Protein AF-A0A803JBM7-F1 (afdb_monomer_lite)

InterPro domains:
  IPR019171 Intermembrane space protein MIX23 [PF09774] (10-130)
  IPR019171 Intermembrane space protein MIX23 [PTHR31905] (1-130)

Foldseek 3Di:
DDQPQLPFDLPDPVRNVVNVVSLCVLLVCLVVCLDVLPDDPPVVPPHLSLVSLVVSVVSLVVSLVSNLVSLVVSLVVLVVVLVVLVVVCVVPVPPPVSVVVNVVSVVSNVVSVVVNVVSVVSSVSSVVVSCPRVSRVPDPVNVVCVVPVPPPPPDPDDDDPDPDDPDDDDDDDDDDD

Organism: Xenopus tropicalis (NCBI:txid8364)

Secondary structure (DSSP, 8-state):
-PPPPS---SS-HHHHHHHHHHHTHHHHHHHHHHHHHS--GGGTTS--HHHHHHHHHHHHHHHHHHHHHHHHHHHHHHHHHHHHHHHHHHH-SS-HHHHHHHHHHHHHHHHHHHHHHHHHHHHHHHHHHHHHSTTTTT-TTHHHHTTTTT--PPPTT-------PPPPP-PPP----

Structure (mmCIF, N/CA/C/O backbone):
data_AF-A0A803JBM7-F1
#
_entry.id   AF-A0A803JBM7-F1
#
loop_
_atom_site.group_PDB
_atom_site.id
_atom_site.type_symbol
_atom_site.label_atom_id
_atom_site.label_alt_id
_atom_site.label_comp_id
_atom_site.label_asym_id
_atom_site.label_entity_id
_atom_site.label_seq_id
_atom_site.pdbx_PDB_ins_code
_atom_site.Cartn_x
_atom_site.Cartn_y
_atom_site.Cartn_z
_atom_site.occupancy
_atom_site.B_iso_or_equiv
_atom_site.auth_seq_id
_atom_site.auth_comp_id
_atom_site.auth_asym_id
_atom_site.auth_atom_id
_atom_site.pdbx_PDB_model_num
ATOM 1 N N . MET A 1 1 ? -0.256 -15.382 17.214 1.00 35.31 1 MET A N 1
ATOM 2 C CA . MET A 1 1 ? -0.027 -15.254 15.760 1.00 35.31 1 MET A CA 1
ATOM 3 C C . MET A 1 1 ? 0.756 -13.972 15.543 1.00 35.31 1 MET A C 1
ATOM 5 O O . MET A 1 1 ? 0.265 -12.929 15.952 1.00 35.31 1 MET A O 1
ATOM 9 N N . ALA A 1 2 ? 1.992 -14.057 15.050 1.00 38.25 2 ALA A N 1
ATOM 10 C CA . ALA A 1 2 ? 2.836 -12.885 14.812 1.00 38.25 2 ALA A CA 1
ATOM 11 C C . ALA A 1 2 ? 2.337 -12.135 13.567 1.00 38.25 2 ALA A C 1
ATOM 13 O O . ALA A 1 2 ? 2.065 -12.765 12.546 1.00 38.25 2 ALA A O 1
ATOM 14 N N . ALA A 1 3 ? 2.179 -10.814 13.665 1.00 41.56 3 ALA A N 1
ATOM 15 C CA . ALA A 1 3 ? 1.864 -9.971 12.518 1.00 41.56 3 ALA A CA 1
ATOM 16 C C . ALA A 1 3 ? 3.031 -10.030 11.516 1.00 41.56 3 ALA A C 1
ATOM 18 O O . ALA A 1 3 ? 4.182 -9.926 11.949 1.00 41.56 3 ALA A O 1
ATOM 19 N N . 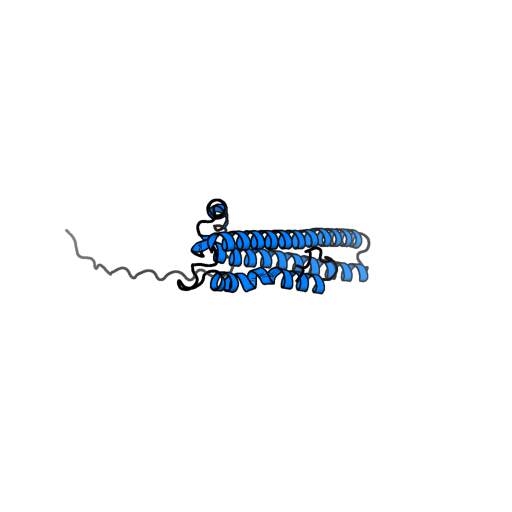PRO A 1 4 ? 2.779 -10.199 10.206 1.00 49.00 4 PRO A N 1
ATOM 20 C CA . PRO A 1 4 ? 3.846 -10.115 9.224 1.00 49.00 4 PRO A CA 1
ATOM 21 C C . PRO A 1 4 ? 4.416 -8.696 9.259 1.00 49.00 4 PRO A C 1
ATOM 23 O O . PRO A 1 4 ? 3.712 -7.711 9.032 1.00 49.00 4 PRO A O 1
ATOM 26 N N . SER A 1 5 ? 5.695 -8.590 9.606 1.00 47.31 5 SER A N 1
ATOM 27 C CA . SER A 1 5 ? 6.471 -7.360 9.500 1.00 47.31 5 SER A CA 1
ATOM 28 C C . SER A 1 5 ? 6.430 -6.878 8.048 1.00 47.31 5 SER A C 1
ATOM 30 O O . SER A 1 5 ? 6.794 -7.625 7.146 1.00 47.31 5 SER A O 1
ATOM 32 N N . GLY A 1 6 ? 5.958 -5.644 7.831 1.00 50.19 6 GLY A N 1
ATOM 33 C CA . GLY A 1 6 ? 5.705 -5.017 6.521 1.00 5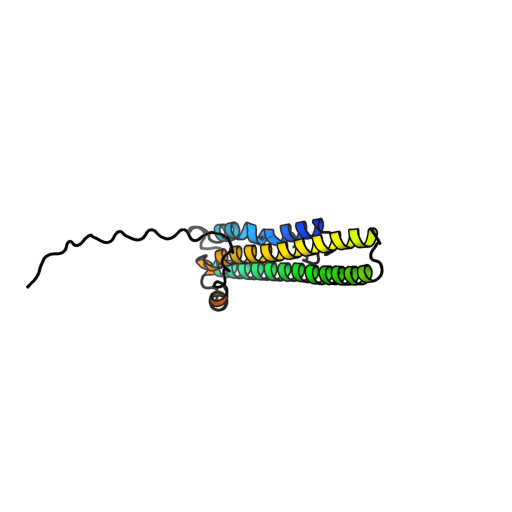0.19 6 GLY A CA 1
ATOM 34 C C . GLY A 1 6 ? 6.957 -4.663 5.708 1.00 50.19 6 GLY A C 1
ATOM 35 O O . GLY A 1 6 ? 7.020 -3.592 5.100 1.00 50.19 6 GLY A O 1
ATOM 36 N N . ASP A 1 7 ? 7.953 -5.542 5.726 1.00 50.00 7 ASP A N 1
ATOM 37 C CA . ASP A 1 7 ? 9.159 -5.490 4.904 1.00 50.00 7 ASP A CA 1
ATOM 38 C C . ASP A 1 7 ? 9.110 -6.636 3.885 1.00 50.00 7 ASP A C 1
ATOM 40 O O . ASP A 1 7 ? 9.922 -7.554 3.881 1.00 50.00 7 ASP A O 1
ATOM 44 N N . GLY A 1 8 ? 8.052 -6.636 3.072 1.00 58.41 8 GLY A N 1
ATOM 45 C CA . GLY A 1 8 ? 7.973 -7.506 1.906 1.00 58.41 8 GLY A CA 1
ATOM 46 C C . GLY A 1 8 ? 8.972 -7.051 0.856 1.00 58.41 8 GLY A C 1
ATOM 47 O O . GLY A 1 8 ? 9.099 -5.846 0.615 1.00 58.41 8 GLY A O 1
ATOM 48 N N . SER A 1 9 ? 9.659 -7.998 0.218 1.00 66.69 9 SER A N 1
ATOM 49 C CA . SER A 1 9 ? 10.525 -7.678 -0.909 1.00 66.69 9 SER A CA 1
ATOM 50 C C . SER A 1 9 ? 9.683 -6.985 -1.990 1.00 66.69 9 SER A C 1
ATOM 52 O O . SER A 1 9 ? 8.622 -7.459 -2.396 1.00 66.69 9 SER A O 1
ATOM 54 N N . CYS A 1 10 ? 10.118 -5.814 -2.457 1.00 79.69 10 CYS A N 1
ATOM 55 C CA . CYS A 1 10 ? 9.438 -5.140 -3.561 1.00 79.69 10 CYS A CA 1
ATOM 56 C C . CYS A 1 10 ? 9.704 -5.850 -4.895 1.00 79.69 10 CYS A C 1
ATOM 58 O O . CYS A 1 10 ? 9.230 -5.372 -5.920 1.00 79.69 10 CYS A O 1
ATOM 60 N N . GLU A 1 11 ? 10.507 -6.920 -4.922 1.00 74.88 11 GLU A N 1
ATOM 61 C CA . GLU A 1 11 ? 10.970 -7.619 -6.122 1.00 74.88 11 GLU A CA 1
ATOM 62 C C . GLU A 1 11 ? 9.872 -8.498 -6.720 1.00 74.88 11 GLU A C 1
ATOM 64 O O . GLU A 1 11 ? 9.565 -8.341 -7.911 1.00 74.88 11 GLU A O 1
ATOM 69 N N . ASP A 1 12 ? 9.215 -9.300 -5.878 1.00 81.62 12 ASP A N 1
ATOM 70 C CA . ASP A 1 12 ? 8.191 -10.254 -6.283 1.00 81.62 12 ASP A CA 1
ATOM 71 C C . ASP A 1 12 ? 6.770 -9.712 -6.105 1.00 81.62 12 ASP A C 1
ATOM 73 O O . ASP A 1 12 ? 6.225 -9.573 -5.011 1.00 81.62 12 ASP A O 1
ATOM 77 N N . PHE A 1 13 ? 6.127 -9.449 -7.246 1.00 79.94 13 PHE A N 1
ATOM 78 C CA . PHE A 1 13 ? 4.750 -8.955 -7.338 1.00 79.94 13 PHE A CA 1
ATOM 79 C C . PHE A 1 13 ? 3.751 -9.802 -6.533 1.00 79.94 13 PHE A C 1
ATOM 81 O O . PHE A 1 13 ? 2.926 -9.260 -5.798 1.00 79.94 13 PHE A O 1
ATOM 88 N N . THR A 1 14 ? 3.821 -11.127 -6.681 1.00 83.56 14 THR A N 1
ATOM 89 C CA . THR A 1 14 ? 2.865 -12.060 -6.071 1.00 83.56 14 THR A CA 1
ATOM 90 C C . THR A 1 14 ? 3.009 -12.087 -4.554 1.00 83.56 14 THR A C 1
ATOM 92 O O . THR A 1 14 ? 2.011 -12.103 -3.837 1.00 83.56 14 THR A O 1
ATOM 95 N N . GLU A 1 15 ? 4.250 -12.050 -4.069 1.00 85.75 15 GLU A N 1
ATOM 96 C CA . GLU A 1 15 ? 4.554 -12.009 -2.641 1.00 85.75 15 GLU A CA 1
ATOM 97 C C . GLU A 1 15 ? 4.047 -10.700 -2.026 1.00 85.75 15 GLU A C 1
ATOM 99 O O . GLU A 1 15 ? 3.325 -10.716 -1.028 1.00 85.75 15 GLU A O 1
ATOM 104 N N . PHE A 1 16 ? 4.329 -9.568 -2.675 1.00 86.44 16 PHE A N 1
ATOM 105 C CA . PHE A 1 16 ? 3.869 -8.262 -2.214 1.00 86.44 16 PHE A CA 1
ATOM 106 C C . PHE A 1 16 ? 2.335 -8.169 -2.140 1.00 86.44 16 PHE A C 1
ATOM 108 O O . PHE A 1 16 ? 1.789 -7.624 -1.178 1.00 86.44 16 PHE A O 1
ATOM 115 N N . GLN A 1 17 ? 1.622 -8.740 -3.117 1.00 86.50 17 GLN A N 1
ATOM 116 C CA . GLN A 1 17 ? 0.159 -8.781 -3.109 1.00 86.50 17 GLN A CA 1
ATOM 117 C C . GLN A 1 17 ? -0.389 -9.604 -1.933 1.00 86.50 17 GLN A C 1
ATOM 119 O O . GLN A 1 17 ? -1.359 -9.185 -1.295 1.00 86.50 17 GLN A O 1
ATOM 124 N N . GLU A 1 18 ? 0.221 -10.748 -1.622 1.00 88.75 18 GLU A N 1
ATOM 125 C CA . GLU A 1 18 ? -0.214 -11.582 -0.499 1.00 88.75 18 GLU A CA 1
ATOM 126 C C . GLU A 1 18 ? 0.072 -10.899 0.844 1.00 88.75 18 GLU A C 1
ATOM 128 O O . GLU A 1 18 ? -0.784 -10.895 1.729 1.00 88.75 18 GLU A O 1
ATOM 133 N N . ILE A 1 19 ? 1.210 -10.211 0.975 1.00 87.44 19 ILE A N 1
ATOM 134 C CA . ILE A 1 19 ? 1.518 -9.406 2.164 1.00 87.44 19 ILE A CA 1
ATOM 135 C C . ILE A 1 19 ? 0.465 -8.312 2.359 1.00 87.44 19 ILE A C 1
ATOM 137 O O . ILE A 1 19 ? -0.095 -8.192 3.450 1.00 87.44 19 ILE A O 1
ATOM 141 N N . LEU A 1 20 ? 0.127 -7.551 1.311 1.00 88.06 20 LEU A N 1
ATOM 142 C CA . LEU A 1 20 ? -0.920 -6.529 1.397 1.00 88.06 20 LEU A CA 1
ATOM 143 C C . LEU A 1 20 ? -2.282 -7.129 1.752 1.00 88.06 20 LEU A C 1
ATOM 145 O O . LEU A 1 20 ? -3.010 -6.556 2.564 1.00 88.06 20 LEU A O 1
ATOM 149 N N . ARG A 1 21 ? -2.622 -8.295 1.194 1.00 88.81 21 ARG A N 1
ATOM 150 C CA . ARG A 1 21 ? -3.853 -9.017 1.528 1.00 88.81 21 ARG A CA 1
ATOM 151 C C . ARG A 1 21 ? -3.903 -9.385 3.009 1.00 88.81 21 ARG A C 1
ATOM 153 O O . ARG A 1 21 ? -4.904 -9.107 3.665 1.00 88.81 21 ARG A O 1
ATOM 160 N N . VAL A 1 22 ? -2.833 -9.967 3.549 1.00 88.00 22 VAL A N 1
ATOM 161 C CA . VAL A 1 22 ? -2.761 -10.345 4.967 1.00 88.00 22 VAL A CA 1
ATOM 162 C C . VAL A 1 22 ? -2.812 -9.105 5.860 1.00 88.00 22 VAL A C 1
ATOM 164 O O . VAL A 1 22 ? -3.545 -9.094 6.849 1.00 88.00 22 VAL A O 1
ATOM 167 N N . MET A 1 23 ? -2.109 -8.030 5.501 1.00 84.25 23 MET A N 1
ATOM 168 C CA . MET A 1 23 ? -2.133 -6.783 6.268 1.00 84.25 23 MET A CA 1
ATOM 169 C C . MET A 1 23 ? -3.513 -6.102 6.276 1.00 84.25 23 MET A C 1
ATOM 171 O O . MET A 1 23 ? -3.818 -5.407 7.241 1.00 84.25 23 MET A O 1
ATOM 175 N N . ARG A 1 24 ? -4.352 -6.286 5.245 1.00 89.06 24 ARG A N 1
ATOM 176 C CA . ARG A 1 24 ? -5.726 -5.739 5.157 1.00 89.06 24 ARG A CA 1
ATOM 177 C C . ARG A 1 24 ? -6.773 -6.555 5.927 1.00 89.06 24 ARG A C 1
ATOM 179 O O . ARG A 1 24 ? -7.923 -6.142 6.023 1.00 89.06 24 ARG A O 1
ATOM 186 N N . THR A 1 25 ? -6.394 -7.677 6.542 1.00 86.75 25 THR A N 1
ATOM 187 C CA . THR A 1 25 ? -7.332 -8.485 7.348 1.00 86.75 25 THR A CA 1
ATOM 188 C C . THR A 1 25 ? -7.924 -7.726 8.540 1.00 86.75 25 THR A C 1
ATOM 190 O O . THR A 1 25 ? -9.042 -8.035 8.951 1.00 86.75 25 THR A O 1
ATOM 193 N N . ILE A 1 26 ? -7.211 -6.723 9.069 1.00 85.00 26 ILE A N 1
ATOM 194 C CA . ILE A 1 26 ? -7.715 -5.822 10.118 1.00 85.00 26 ILE A CA 1
ATOM 195 C C . ILE A 1 26 ? -8.889 -4.967 9.615 1.00 85.00 26 ILE A C 1
ATOM 197 O O . ILE A 1 26 ? -9.883 -4.797 10.315 1.00 85.00 26 ILE A O 1
ATOM 201 N N . ASP A 1 27 ? -8.823 -4.505 8.365 1.00 86.62 27 ASP A N 1
ATOM 202 C CA . ASP A 1 27 ? -9.863 -3.707 7.716 1.00 86.62 27 ASP A CA 1
ATOM 203 C C . ASP A 1 27 ? -11.115 -4.536 7.414 1.00 86.62 27 ASP A C 1
ATOM 205 O O . ASP A 1 27 ? -12.233 -4.094 7.665 1.00 86.62 27 ASP A O 1
ATOM 209 N N . ASP A 1 28 ? -10.948 -5.771 6.931 1.00 85.12 28 ASP A N 1
ATOM 210 C CA . ASP A 1 28 ? -12.075 -6.671 6.646 1.00 85.12 28 ASP A CA 1
ATOM 211 C C . ASP A 1 28 ? -12.845 -7.058 7.917 1.00 85.12 28 ASP A C 1
ATOM 213 O O . ASP A 1 28 ? -14.062 -7.270 7.891 1.00 85.12 28 ASP A O 1
ATOM 217 N N . ARG A 1 29 ? -12.135 -7.148 9.045 1.00 85.44 29 ARG A N 1
ATOM 218 C CA . ARG A 1 29 ? -12.703 -7.539 10.338 1.00 85.44 29 ARG A CA 1
ATOM 219 C C . ARG A 1 29 ? -13.228 -6.365 11.148 1.00 85.44 29 ARG A C 1
ATOM 221 O O . ARG A 1 29 ? -13.969 -6.619 12.092 1.00 85.44 29 ARG A O 1
ATOM 228 N N . ILE A 1 30 ? -12.961 -5.117 10.755 1.00 83.50 30 ILE A N 1
ATOM 229 C CA . ILE A 1 30 ? -13.298 -3.924 11.547 1.00 83.50 30 ILE A CA 1
ATOM 230 C C . ILE A 1 30 ? -14.779 -3.868 11.945 1.00 83.50 30 ILE A C 1
ATOM 232 O O . ILE A 1 30 ? -15.114 -3.589 13.091 1.00 83.50 30 ILE A O 1
ATOM 236 N N . VAL A 1 31 ? -15.686 -4.205 11.022 1.00 77.94 31 VAL A N 1
ATOM 237 C CA . VAL A 1 31 ? -17.135 -4.218 11.279 1.00 77.94 31 VAL A CA 1
ATOM 238 C C . VAL A 1 31 ? -17.500 -5.328 12.261 1.00 77.94 31 VAL A C 1
ATOM 240 O O . VAL A 1 31 ? -18.324 -5.126 13.146 1.00 77.94 31 VAL A O 1
ATOM 243 N N . HIS A 1 32 ? -16.896 -6.506 12.112 1.00 79.75 32 HIS A N 1
ATOM 244 C CA . HIS A 1 32 ? -17.144 -7.634 13.002 1.00 79.75 32 HIS A CA 1
ATOM 245 C C . HIS A 1 32 ? -16.586 -7.373 14.403 1.00 79.75 32 HIS A C 1
ATOM 247 O O . HIS A 1 32 ? -17.283 -7.615 15.384 1.00 79.75 32 HIS A O 1
ATOM 253 N N . GLU A 1 33 ? -15.373 -6.834 14.505 1.00 76.62 33 GLU A N 1
ATOM 254 C CA . GLU A 1 33 ? -14.755 -6.452 15.773 1.00 76.62 33 GLU A CA 1
ATOM 255 C C . GLU A 1 33 ? -15.573 -5.369 16.470 1.00 76.62 33 GLU A C 1
ATOM 257 O O . GLU A 1 33 ? -15.912 -5.539 17.633 1.00 76.62 33 GLU A O 1
ATOM 262 N N . LEU A 1 34 ? -16.013 -4.320 15.774 1.00 75.06 34 LEU A N 1
ATOM 263 C CA . LEU A 1 34 ? -16.899 -3.310 16.364 1.00 75.06 34 LEU A CA 1
ATOM 264 C C . LEU A 1 34 ? -18.250 -3.904 16.799 1.00 75.06 34 LEU A C 1
ATOM 266 O O . LEU A 1 34 ? -18.703 -3.648 17.908 1.00 75.06 34 LEU A O 1
ATOM 270 N N . ASN A 1 35 ? -18.874 -4.760 15.989 1.00 72.69 35 ASN A N 1
ATOM 271 C CA . ASN A 1 35 ? -20.165 -5.369 16.337 1.00 72.69 35 ASN A CA 1
ATOM 272 C C . ASN A 1 35 ? -20.078 -6.406 17.472 1.00 72.69 35 ASN A C 1
ATOM 274 O O . ASN A 1 35 ? -21.069 -6.640 18.157 1.00 72.69 35 ASN A O 1
ATOM 278 N N . THR A 1 36 ? -18.926 -7.050 17.668 1.00 71.12 36 THR A N 1
ATOM 279 C CA . THR A 1 36 ? -18.707 -8.024 18.755 1.00 71.12 36 THR A CA 1
ATOM 280 C C . THR A 1 36 ? -18.180 -7.378 20.034 1.00 71.12 36 THR A C 1
ATOM 282 O O . THR A 1 36 ? -18.471 -7.868 21.124 1.00 71.12 36 THR A O 1
ATOM 285 N N . THR A 1 37 ? -17.439 -6.271 19.923 1.00 63.19 37 THR A N 1
ATOM 286 C CA . THR A 1 37 ? -16.903 -5.504 21.062 1.00 63.19 37 THR A CA 1
ATOM 287 C C . THR A 1 37 ? -17.881 -4.482 21.623 1.00 63.19 37 THR A C 1
ATOM 289 O O . THR A 1 37 ? -17.659 -4.014 22.735 1.00 63.19 37 THR A O 1
ATOM 292 N N . VAL A 1 38 ? -18.956 -4.152 20.897 1.00 58.41 38 VAL A N 1
ATOM 293 C CA . VAL A 1 38 ? -20.117 -3.408 21.402 1.00 58.41 38 VAL A CA 1
ATOM 294 C C . VAL A 1 38 ? -21.203 -4.427 21.721 1.00 58.41 38 VAL A C 1
ATOM 296 O O . VAL A 1 38 ? -22.037 -4.732 20.866 1.00 58.41 38 VAL A O 1
ATOM 299 N N . PRO A 1 39 ? -21.212 -5.019 22.924 1.00 53.06 39 PRO A N 1
ATOM 300 C CA . PRO A 1 39 ? -22.219 -6.000 23.234 1.00 53.06 39 PRO A CA 1
ATOM 301 C C . PRO A 1 39 ? -23.562 -5.282 23.337 1.00 53.06 39 PRO A C 1
ATOM 303 O O . PRO A 1 39 ? -23.660 -4.181 23.887 1.00 53.06 39 PRO A O 1
ATOM 306 N N . THR A 1 40 ? -24.626 -5.944 22.890 1.00 53.19 40 THR A N 1
ATOM 307 C CA . THR A 1 40 ? -25.977 -5.639 23.366 1.00 53.19 40 THR A CA 1
ATOM 308 C C . THR A 1 40 ? -25.953 -5.519 24.891 1.00 53.19 40 THR A C 1
ATOM 310 O O . THR A 1 40 ? -25.296 -6.327 25.551 1.00 53.19 40 THR A O 1
ATOM 313 N N . VAL A 1 41 ? -26.668 -4.520 25.418 1.00 53.09 41 VAL A N 1
ATOM 314 C CA . VAL A 1 41 ? -26.832 -4.079 26.825 1.00 53.09 41 VAL A CA 1
ATOM 315 C C . VAL A 1 41 ? -26.665 -5.128 27.946 1.00 53.09 41 VAL A C 1
ATOM 317 O O . VAL A 1 41 ? -26.308 -4.773 29.063 1.00 53.09 41 VAL A O 1
ATOM 320 N N . SER A 1 42 ? -26.852 -6.416 27.671 1.00 50.94 42 SER A N 1
ATOM 321 C CA . SER A 1 42 ? -26.675 -7.550 28.583 1.00 50.94 42 SER A CA 1
ATOM 322 C C . SER A 1 42 ? -25.224 -7.898 28.983 1.00 50.94 42 SER A C 1
ATOM 324 O O . SER A 1 42 ? -25.049 -8.608 29.968 1.00 50.94 42 SER A O 1
ATOM 326 N N . PHE A 1 43 ? -24.180 -7.422 28.285 1.00 53.44 43 PHE A N 1
ATOM 327 C CA . PHE A 1 43 ? -22.762 -7.712 28.621 1.00 53.44 43 PHE A CA 1
ATOM 328 C C . PHE A 1 43 ? -21.935 -6.470 29.014 1.00 53.44 43 PHE A C 1
ATOM 330 O O . PHE A 1 43 ? -20.707 -6.536 29.098 1.00 53.44 43 PHE A O 1
ATOM 337 N N . ALA A 1 44 ? -22.598 -5.352 29.324 1.00 54.94 44 ALA A N 1
ATOM 338 C CA . ALA A 1 44 ? -21.988 -4.050 29.628 1.00 54.94 44 ALA A CA 1
ATOM 339 C C . ALA A 1 44 ? -21.052 -4.011 30.863 1.00 54.94 44 ALA A C 1
ATOM 341 O O . ALA A 1 44 ? -20.460 -2.977 31.150 1.00 54.94 44 ALA A O 1
ATOM 342 N N . GLY A 1 45 ? -20.905 -5.115 31.606 1.00 55.88 45 GLY A N 1
ATOM 343 C CA . GLY A 1 45 ? -20.125 -5.169 32.847 1.00 55.88 45 GLY A CA 1
ATOM 344 C C . GLY A 1 45 ? -18.669 -5.637 32.724 1.00 55.88 45 GLY A C 1
ATOM 345 O O . GLY A 1 45 ? -17.984 -5.656 33.741 1.00 55.88 45 GLY A O 1
ATOM 346 N N . LYS A 1 46 ? -18.186 -6.068 31.544 1.00 57.38 46 LYS A N 1
ATOM 347 C CA . LYS A 1 46 ? -16.851 -6.708 31.420 1.00 57.38 46 LYS A CA 1
ATOM 348 C C . LYS A 1 46 ? -15.868 -6.047 30.446 1.00 57.38 46 LYS A C 1
ATOM 350 O O . LYS A 1 46 ? -14.688 -6.375 30.509 1.00 57.38 46 LYS A O 1
ATOM 355 N N . ILE A 1 47 ? -16.312 -5.161 29.553 1.00 65.00 47 ILE A N 1
ATOM 356 C CA . ILE A 1 47 ? -15.467 -4.581 28.494 1.00 65.00 47 ILE A CA 1
ATOM 357 C C . ILE A 1 47 ? -15.748 -3.077 28.390 1.00 65.00 47 ILE A C 1
ATOM 359 O O . ILE A 1 47 ? -16.888 -2.677 28.161 1.00 65.00 47 ILE A O 1
ATOM 363 N N . ASP A 1 48 ? -14.712 -2.250 28.556 1.00 70.00 48 ASP A N 1
ATOM 364 C CA . ASP A 1 48 ? -14.775 -0.805 28.308 1.00 70.00 48 ASP A CA 1
ATOM 365 C C . ASP A 1 48 ? -14.706 -0.551 26.795 1.00 70.00 48 ASP A C 1
ATOM 367 O O . ASP A 1 48 ? -13.631 -0.516 26.189 1.00 70.00 48 ASP A O 1
ATOM 371 N N . ALA A 1 49 ? -15.880 -0.384 26.183 1.00 71.69 49 ALA A N 1
ATOM 372 C CA . ALA A 1 49 ? -16.021 -0.160 24.747 1.00 71.69 49 ALA A CA 1
ATOM 373 C C . ALA A 1 49 ? -15.227 1.064 24.242 1.00 71.69 49 ALA A C 1
ATOM 375 O O . ALA A 1 49 ? -14.776 1.068 23.095 1.00 71.69 49 ALA A O 1
ATOM 376 N N . GLY A 1 50 ? -15.009 2.082 25.085 1.00 72.88 50 GLY A N 1
ATOM 377 C CA . GLY A 1 50 ? -14.237 3.271 24.723 1.00 72.88 50 GLY A CA 1
ATOM 378 C C . GLY A 1 50 ? -12.737 2.986 24.629 1.00 72.88 50 GLY A C 1
ATOM 379 O O . GLY A 1 50 ? -12.083 3.381 23.659 1.00 72.88 50 GLY A O 1
ATOM 380 N N . GLN A 1 51 ? -12.183 2.249 25.598 1.00 75.88 51 GLN A N 1
ATOM 381 C CA . GLN A 1 51 ? -10.775 1.831 25.563 1.00 75.88 51 GLN A CA 1
ATOM 382 C C . GLN A 1 51 ? -10.490 0.856 24.420 1.00 75.88 51 GLN A C 1
ATOM 384 O O . GLN A 1 51 ? -9.495 1.024 23.712 1.00 75.88 51 GLN A O 1
ATOM 389 N N . THR A 1 52 ? -11.371 -0.121 24.195 1.00 77.69 52 THR A N 1
ATOM 390 C CA . THR A 1 52 ? -11.229 -1.067 23.081 1.00 77.69 52 THR A CA 1
ATOM 391 C C . THR A 1 52 ? -11.298 -0.348 21.738 1.00 77.69 52 THR A C 1
ATOM 393 O O . THR A 1 52 ? -10.458 -0.599 20.875 1.00 77.69 52 THR A O 1
ATOM 396 N N . CYS A 1 53 ? -12.213 0.613 21.573 1.00 79.31 53 CYS A N 1
ATOM 397 C CA . CYS A 1 53 ? -12.254 1.392 20.342 1.00 79.31 53 CYS A CA 1
ATOM 398 C C . CYS A 1 53 ? -10.984 2.232 20.132 1.00 79.31 53 CYS A C 1
ATOM 400 O O . CYS A 1 53 ? -10.466 2.305 19.018 1.00 79.31 53 CYS A O 1
ATOM 402 N N . LYS A 1 54 ? -10.425 2.822 21.197 1.00 81.69 54 LYS A N 1
ATOM 403 C CA . LYS A 1 54 ? -9.151 3.552 21.116 1.00 81.69 54 LYS A CA 1
ATOM 404 C C . LYS A 1 54 ? -8.009 2.660 20.624 1.00 81.69 54 LYS A C 1
ATOM 406 O O . LYS A 1 54 ? -7.251 3.076 19.751 1.00 81.69 54 LYS A O 1
ATOM 411 N N . GLN A 1 55 ? -7.889 1.457 21.183 1.00 82.75 55 GLN A N 1
ATOM 412 C CA . GLN A 1 55 ? -6.857 0.491 20.799 1.00 82.75 55 GLN A CA 1
ATOM 413 C C . GLN A 1 55 ? -7.036 0.027 19.351 1.00 82.75 55 GLN A C 1
ATOM 415 O O . GLN A 1 55 ? -6.072 0.011 18.588 1.00 82.75 55 GLN A O 1
ATOM 420 N N . LEU A 1 56 ? -8.274 -0.280 18.958 1.00 82.94 56 LEU A N 1
ATOM 421 C CA . LEU A 1 56 ? -8.608 -0.676 17.595 1.00 82.94 56 LEU A CA 1
ATOM 422 C C . LEU A 1 56 ? -8.268 0.429 16.589 1.00 82.94 56 LEU A C 1
ATOM 424 O O . LEU A 1 56 ? -7.631 0.171 15.573 1.00 82.94 56 LEU A O 1
ATOM 428 N N . TYR A 1 57 ? -8.624 1.674 16.904 1.00 83.81 57 TYR A N 1
ATOM 429 C CA . TYR A 1 57 ? -8.310 2.835 16.077 1.00 83.81 57 TYR A CA 1
ATOM 430 C C . TYR A 1 57 ? -6.802 3.055 15.909 1.00 83.81 57 TYR A C 1
ATOM 432 O O . TYR A 1 57 ? -6.339 3.302 14.797 1.00 83.81 57 TYR A O 1
ATOM 440 N N . GLN A 1 58 ? -6.027 2.949 16.994 1.00 86.31 58 GLN A N 1
ATOM 441 C CA . GLN A 1 58 ? -4.567 3.063 16.935 1.00 86.31 58 GLN A CA 1
ATOM 442 C C . GLN A 1 58 ? -3.957 1.948 16.082 1.00 86.31 58 GLN A C 1
ATOM 444 O O . GLN A 1 58 ? -3.189 2.233 15.168 1.00 86.31 58 GLN A O 1
ATOM 449 N N . SER A 1 59 ? -4.373 0.697 16.304 1.00 86.50 59 SER A N 1
ATOM 450 C CA . SER A 1 59 ? -3.909 -0.437 15.501 1.00 86.50 59 SER A CA 1
ATOM 451 C C . SER A 1 59 ? -4.254 -0.274 14.020 1.00 86.50 59 SER A C 1
ATOM 453 O O . SER A 1 59 ? -3.453 -0.642 13.161 1.00 86.50 59 SER A O 1
ATOM 455 N N . LEU A 1 60 ? -5.429 0.279 13.711 1.00 87.06 60 LEU A N 1
ATOM 456 C CA . LEU A 1 60 ? -5.862 0.547 12.344 1.00 87.06 60 LEU A CA 1
ATOM 457 C C . LEU A 1 60 ? -4.998 1.641 11.694 1.00 87.06 60 LEU A C 1
ATOM 459 O O . LEU A 1 60 ? -4.517 1.459 10.577 1.00 87.06 60 LEU A O 1
ATOM 463 N N . GLN A 1 61 ? -4.733 2.746 12.400 1.00 87.81 61 GLN A N 1
ATOM 464 C CA . GLN A 1 61 ? -3.834 3.799 11.912 1.00 87.81 61 GLN A CA 1
ATOM 465 C C . GLN A 1 61 ? -2.411 3.294 11.667 1.00 87.81 61 GLN A C 1
ATOM 467 O O . GLN A 1 61 ? -1.814 3.617 10.637 1.00 87.81 61 GLN A O 1
ATOM 472 N N . ASP A 1 62 ? -1.868 2.504 12.591 1.00 88.94 62 ASP A N 1
ATOM 473 C CA . ASP A 1 62 ? -0.526 1.943 12.461 1.00 88.94 62 ASP A CA 1
ATOM 474 C C . ASP A 1 62 ? -0.447 0.984 11.268 1.00 88.94 62 ASP A C 1
ATOM 476 O O . ASP A 1 62 ? 0.514 1.035 10.494 1.00 88.94 62 ASP A O 1
ATOM 480 N N . ALA A 1 63 ? -1.485 0.168 11.054 1.00 88.88 63 ALA A N 1
ATOM 481 C CA . ALA A 1 63 ? -1.591 -0.707 9.892 1.00 88.88 63 ALA A CA 1
ATOM 482 C C . ALA A 1 63 ? -1.645 0.087 8.573 1.00 88.88 63 ALA A C 1
ATOM 484 O O . ALA A 1 63 ? -0.856 -0.201 7.669 1.00 88.88 63 ALA A O 1
ATOM 485 N N . HIS A 1 64 ? -2.490 1.122 8.478 1.00 90.06 64 HIS A N 1
ATOM 486 C CA . HIS A 1 64 ? -2.557 2.012 7.309 1.00 90.06 64 HIS A CA 1
ATOM 487 C C . HIS A 1 64 ? -1.218 2.700 7.030 1.00 90.06 64 HIS A C 1
ATOM 489 O O . HIS A 1 64 ? -0.719 2.667 5.906 1.00 90.06 64 HIS A O 1
ATOM 495 N N . SER A 1 65 ? -0.596 3.279 8.061 1.00 89.69 65 SER A N 1
ATOM 496 C CA . SER A 1 65 ? 0.707 3.949 7.963 1.00 89.69 65 SER A CA 1
ATOM 497 C C . SER A 1 65 ? 1.803 2.987 7.503 1.00 89.69 65 SER A C 1
ATOM 499 O O . SER A 1 65 ? 2.634 3.335 6.663 1.00 89.69 65 SER A O 1
ATOM 501 N N . SER A 1 66 ? 1.796 1.758 8.022 1.00 90.19 66 SER A N 1
ATOM 502 C CA . SER A 1 66 ? 2.737 0.709 7.634 1.00 90.19 66 SER A CA 1
ATOM 503 C C . SER A 1 66 ? 2.575 0.311 6.161 1.00 90.19 66 SER A C 1
ATOM 505 O O . SER A 1 66 ? 3.560 0.305 5.417 1.00 90.19 66 SER A O 1
ATOM 507 N N . ARG A 1 67 ? 1.337 0.062 5.703 1.00 91.25 67 ARG A N 1
ATOM 508 C CA . ARG A 1 67 ? 1.047 -0.294 4.301 1.00 91.25 67 ARG A CA 1
ATOM 509 C C . ARG A 1 67 ? 1.379 0.835 3.334 1.00 91.25 67 ARG A C 1
ATOM 511 O O . ARG A 1 67 ? 2.066 0.596 2.343 1.00 91.25 67 ARG A O 1
ATOM 518 N N . ASP A 1 68 ? 0.970 2.065 3.639 1.00 90.94 68 ASP A N 1
ATOM 519 C CA . ASP A 1 68 ? 1.257 3.243 2.813 1.00 90.94 68 ASP A CA 1
ATOM 520 C C . ASP A 1 68 ? 2.771 3.451 2.639 1.00 90.94 68 ASP A C 1
ATOM 522 O O . ASP A 1 68 ? 3.258 3.628 1.518 1.00 90.94 68 ASP A O 1
ATOM 526 N N . LYS A 1 69 ? 3.547 3.324 3.725 1.00 91.25 69 LYS A N 1
ATOM 527 C CA . LYS A 1 69 ? 5.016 3.376 3.666 1.00 91.25 69 LYS A CA 1
ATOM 528 C C . LYS A 1 69 ? 5.598 2.247 2.819 1.00 91.25 69 LYS A C 1
ATOM 530 O O . LYS A 1 69 ? 6.493 2.506 2.017 1.00 91.25 69 LYS A O 1
ATOM 535 N N . ALA A 1 70 ? 5.124 1.011 2.974 1.00 90.56 70 ALA A N 1
ATOM 536 C CA . ALA A 1 70 ? 5.592 -0.122 2.176 1.00 90.56 70 ALA A CA 1
ATOM 537 C C . ALA A 1 70 ? 5.339 0.099 0.674 1.00 90.56 70 ALA A C 1
ATOM 539 O O . ALA A 1 70 ? 6.273 0.020 -0.124 1.00 90.56 70 ALA A O 1
ATOM 540 N N . ILE A 1 71 ? 4.119 0.496 0.299 1.00 91.19 71 ILE A N 1
ATOM 541 C CA . ILE A 1 71 ? 3.745 0.768 -1.095 1.00 91.19 71 ILE A CA 1
ATOM 542 C C . ILE A 1 71 ? 4.583 1.918 -1.669 1.00 91.19 71 ILE A C 1
ATOM 544 O O . ILE A 1 71 ? 5.170 1.779 -2.745 1.00 91.19 71 ILE A O 1
ATOM 548 N N . LYS A 1 72 ? 4.714 3.041 -0.947 1.00 92.94 72 LYS A N 1
ATOM 549 C CA . LYS A 1 72 ? 5.517 4.193 -1.396 1.00 92.94 72 LYS A CA 1
ATOM 550 C C . LYS A 1 72 ? 6.996 3.849 -1.565 1.00 92.94 72 LYS A C 1
ATOM 552 O O . LYS A 1 72 ? 7.601 4.287 -2.546 1.00 92.94 72 LYS A O 1
ATOM 557 N N . ARG A 1 73 ? 7.568 3.041 -0.665 1.00 92.38 73 ARG A N 1
ATOM 558 C CA . ARG A 1 73 ? 8.945 2.536 -0.800 1.00 92.38 73 ARG A CA 1
ATOM 559 C C . ARG A 1 73 ? 9.110 1.724 -2.083 1.00 92.38 73 ARG A C 1
ATOM 561 O O . ARG A 1 73 ? 10.009 2.026 -2.866 1.00 92.38 73 ARG A O 1
ATOM 568 N N . CYS A 1 74 ? 8.208 0.782 -2.358 1.00 91.25 74 CYS A N 1
ATOM 569 C CA . CYS A 1 74 ? 8.274 -0.017 -3.582 1.00 91.25 74 CYS A CA 1
ATOM 570 C C . CYS A 1 74 ? 8.089 0.822 -4.854 1.00 91.25 74 CYS A C 1
ATOM 572 O O . CYS A 1 74 ? 8.771 0.580 -5.854 1.00 91.25 74 CYS A O 1
ATOM 574 N N . ILE A 1 75 ? 7.215 1.836 -4.831 1.00 93.25 75 ILE A N 1
ATOM 575 C CA . ILE A 1 75 ? 7.063 2.784 -5.946 1.00 93.25 75 ILE A CA 1
ATOM 576 C C . ILE A 1 75 ? 8.380 3.522 -6.205 1.00 93.25 75 ILE A C 1
ATOM 578 O O . ILE A 1 75 ? 8.778 3.633 -7.361 1.00 93.25 75 ILE A O 1
ATOM 582 N N . ALA A 1 76 ? 9.055 4.011 -5.160 1.00 94.31 76 ALA A N 1
ATOM 583 C CA . ALA A 1 76 ? 10.318 4.741 -5.285 1.00 94.31 76 ALA A CA 1
ATOM 584 C C . ALA A 1 76 ? 11.466 3.860 -5.809 1.00 94.31 76 ALA A C 1
ATOM 586 O O . ALA A 1 76 ? 12.234 4.281 -6.676 1.00 94.31 76 ALA A O 1
ATOM 587 N N . GLN A 1 77 ? 11.562 2.619 -5.330 1.00 92.31 77 GLN A N 1
ATOM 588 C CA . GLN A 1 77 ? 12.552 1.657 -5.821 1.00 92.31 77 GLN A CA 1
ATOM 589 C C . GLN A 1 77 ? 12.305 1.308 -7.295 1.00 92.31 77 GLN A C 1
ATOM 591 O O . GLN A 1 77 ? 13.200 1.435 -8.130 1.00 92.31 77 GLN A O 1
ATOM 596 N N . THR A 1 78 ? 11.065 0.948 -7.638 1.00 91.94 78 THR A N 1
ATOM 597 C CA . THR A 1 78 ? 10.699 0.551 -9.007 1.00 91.94 78 THR A CA 1
ATOM 598 C C . THR A 1 78 ? 10.795 1.731 -9.979 1.00 91.94 78 THR A C 1
ATOM 600 O O . THR A 1 78 ? 11.218 1.560 -11.118 1.00 91.94 78 THR A O 1
ATOM 603 N N . SER A 1 79 ? 10.445 2.952 -9.558 1.00 94.50 79 SER A N 1
ATOM 604 C CA . SER A 1 79 ? 10.586 4.139 -10.411 1.00 94.50 79 SER A CA 1
ATOM 605 C C . SER A 1 79 ? 12.050 4.444 -10.720 1.00 94.50 79 SER A C 1
ATOM 607 O O . SER A 1 79 ? 12.372 4.757 -11.865 1.00 94.50 79 SER A O 1
ATOM 609 N N . THR A 1 80 ? 12.940 4.274 -9.740 1.00 94.62 80 THR A N 1
ATOM 610 C CA . THR A 1 80 ? 14.389 4.407 -9.931 1.00 94.62 80 THR A CA 1
ATOM 611 C C . THR A 1 80 ? 14.901 3.373 -10.933 1.00 94.62 80 THR A C 1
ATOM 613 O O . THR A 1 80 ? 15.594 3.735 -11.882 1.00 94.62 80 THR A O 1
ATOM 616 N N . ALA A 1 81 ? 14.489 2.108 -10.801 1.00 92.25 81 ALA A N 1
ATOM 617 C CA . ALA A 1 81 ? 14.845 1.053 -11.751 1.00 92.25 81 ALA A CA 1
ATOM 618 C C . ALA A 1 81 ? 14.348 1.358 -13.176 1.00 92.25 81 ALA A C 1
ATOM 620 O O . ALA A 1 81 ? 15.111 1.264 -14.136 1.00 92.25 81 ALA A O 1
ATOM 621 N N . VAL A 1 82 ? 13.094 1.803 -13.325 1.00 94.19 82 VAL A N 1
ATOM 622 C CA . VAL A 1 82 ? 12.532 2.212 -14.622 1.00 94.19 82 VAL A CA 1
ATOM 623 C C . VAL A 1 82 ? 13.317 3.375 -15.234 1.00 94.19 82 VAL A C 1
ATOM 625 O O . VAL A 1 82 ? 13.565 3.359 -16.439 1.00 94.19 82 VAL A O 1
ATOM 628 N N . ASN A 1 83 ? 13.715 4.370 -14.438 1.00 94.75 83 ASN A N 1
ATOM 629 C CA . ASN A 1 83 ? 14.498 5.511 -14.919 1.00 94.75 83 ASN A CA 1
ATOM 630 C C . ASN A 1 83 ? 15.897 5.084 -15.390 1.00 94.75 83 ASN A C 1
ATOM 632 O O . ASN A 1 83 ? 16.341 5.519 -16.452 1.00 94.75 83 ASN A O 1
ATOM 636 N N . ASN A 1 84 ? 16.557 4.185 -14.656 1.00 93.25 84 ASN A N 1
ATOM 637 C CA . ASN A 1 84 ? 17.862 3.642 -15.040 1.00 93.25 84 ASN A CA 1
ATOM 638 C C . ASN A 1 84 ? 17.771 2.848 -16.353 1.00 93.25 84 ASN A C 1
ATOM 640 O O . ASN A 1 84 ? 18.527 3.110 -17.286 1.00 93.25 84 ASN A O 1
ATOM 644 N N . LEU A 1 85 ? 16.777 1.961 -16.478 1.00 92.06 85 LEU A N 1
ATOM 645 C CA . LEU A 1 85 ? 16.544 1.184 -17.702 1.00 92.06 85 LEU A CA 1
ATOM 646 C C . LEU A 1 85 ? 16.178 2.070 -18.900 1.00 92.06 85 LEU A C 1
ATOM 648 O O . LEU A 1 85 ? 16.541 1.768 -20.037 1.00 92.06 85 LEU A O 1
ATOM 652 N N . GLN A 1 86 ? 15.467 3.180 -18.672 1.00 91.88 86 GLN A N 1
ATOM 653 C CA . GLN A 1 86 ? 15.212 4.171 -19.720 1.00 91.88 86 GLN A CA 1
ATOM 654 C C . GLN A 1 86 ? 16.506 4.839 -20.190 1.00 91.88 86 GLN A C 1
ATOM 656 O O . GLN A 1 86 ? 16.695 4.986 -21.395 1.00 91.88 86 GLN A O 1
ATOM 661 N N . ALA A 1 87 ? 17.405 5.201 -19.271 1.00 92.00 87 ALA A N 1
ATOM 662 C CA . ALA A 1 87 ? 18.696 5.792 -19.611 1.00 92.00 87 ALA A CA 1
ATOM 663 C C . ALA A 1 87 ? 19.611 4.814 -20.370 1.00 92.00 87 ALA A C 1
ATOM 665 O O . ALA A 1 87 ? 20.328 5.225 -21.281 1.00 92.00 87 ALA A O 1
ATOM 666 N N . GLU A 1 88 ? 19.572 3.523 -20.038 1.00 89.38 88 GLU A N 1
ATOM 667 C CA . GLU A 1 88 ? 20.297 2.475 -20.770 1.00 89.38 88 GLU A CA 1
ATOM 668 C C . GLU A 1 88 ? 19.734 2.261 -22.178 1.00 89.38 88 GLU A C 1
ATOM 670 O O . GLU A 1 88 ? 20.497 2.191 -23.139 1.00 89.38 88 GLU A O 1
ATOM 675 N N . ARG A 1 89 ? 18.405 2.270 -22.334 1.00 87.81 89 ARG A N 1
ATOM 676 C CA . ARG A 1 89 ? 17.752 2.173 -23.649 1.00 87.81 89 ARG A CA 1
ATOM 677 C C . ARG A 1 89 ? 18.147 3.310 -24.597 1.00 87.81 89 ARG A C 1
ATOM 679 O O . ARG A 1 89 ? 18.214 3.102 -25.804 1.00 87.81 89 ARG A O 1
ATOM 686 N N . LEU A 1 90 ? 18.404 4.512 -24.076 1.00 87.12 90 LEU A N 1
ATOM 687 C CA . LEU A 1 90 ? 18.887 5.632 -24.895 1.00 87.12 90 LEU A CA 1
ATOM 688 C C . LEU A 1 90 ? 20.285 5.374 -25.478 1.00 87.12 90 LEU A C 1
ATOM 690 O O . LEU A 1 90 ? 20.620 5.947 -26.509 1.00 87.12 90 LEU A O 1
ATOM 694 N N . LYS A 1 91 ? 21.091 4.524 -24.830 1.00 89.00 91 LYS A N 1
ATOM 695 C CA . LYS A 1 91 ? 22.435 4.144 -25.289 1.00 89.00 91 LYS A CA 1
ATOM 696 C C . LYS A 1 91 ? 22.400 2.952 -26.246 1.00 89.00 91 LYS A C 1
ATOM 698 O O . LYS A 1 91 ? 23.214 2.898 -27.159 1.00 89.00 91 LYS A O 1
ATOM 703 N N . ASP A 1 92 ? 21.463 2.028 -26.041 1.00 82.94 92 ASP A N 1
ATOM 704 C CA . ASP A 1 92 ? 21.297 0.813 -26.843 1.00 82.94 92 ASP A CA 1
ATOM 705 C C . ASP A 1 92 ? 19.804 0.563 -27.133 1.00 82.94 92 ASP A C 1
ATOM 707 O O . ASP A 1 92 ? 19.067 -0.031 -26.338 1.00 82.94 92 ASP A O 1
ATOM 711 N N . SER A 1 93 ? 19.333 1.105 -28.263 1.00 77.62 93 SER A N 1
ATOM 712 C CA . SER A 1 93 ? 17.903 1.181 -28.603 1.00 77.62 93 SER A CA 1
ATOM 713 C C . SER A 1 93 ? 17.292 -0.141 -29.077 1.00 77.62 93 SER A C 1
ATOM 715 O O . SER A 1 93 ? 16.083 -0.331 -28.910 1.00 77.62 93 SER A O 1
ATOM 717 N N . ASP A 1 94 ? 18.108 -1.056 -29.608 1.00 84.12 94 ASP A N 1
ATOM 718 C CA . ASP A 1 94 ? 17.654 -2.294 -30.260 1.00 84.12 94 ASP A CA 1
ATOM 719 C C . ASP A 1 94 ? 17.809 -3.540 -29.375 1.00 84.12 94 ASP A C 1
ATOM 721 O O . ASP A 1 94 ? 17.423 -4.651 -29.753 1.00 84.12 94 ASP A O 1
ATOM 725 N N . ASN A 1 95 ? 18.316 -3.371 -28.153 1.00 89.88 95 ASN A N 1
ATOM 726 C CA . ASN A 1 95 ? 18.461 -4.462 -27.205 1.00 89.88 95 ASN A CA 1
ATOM 727 C C . ASN A 1 95 ? 17.094 -4.975 -26.716 1.00 89.88 95 ASN A C 1
ATOM 729 O O . ASN A 1 95 ? 16.463 -4.445 -25.794 1.00 89.88 95 ASN A O 1
ATOM 733 N N . LEU A 1 96 ? 16.640 -6.071 -27.330 1.00 89.19 96 LEU A N 1
ATOM 734 C CA . LEU A 1 96 ? 15.364 -6.718 -27.021 1.00 89.19 96 LEU A CA 1
ATOM 735 C C . LEU A 1 96 ? 15.248 -7.162 -25.554 1.00 89.19 96 LEU A C 1
ATOM 737 O O . LEU A 1 96 ? 14.132 -7.215 -25.028 1.00 89.19 96 LEU A O 1
ATOM 741 N N . ALA A 1 97 ? 16.361 -7.476 -24.883 1.00 90.38 97 ALA A N 1
ATOM 742 C CA . ALA A 1 97 ? 16.352 -7.846 -23.469 1.00 90.38 97 ALA A CA 1
ATOM 743 C C . ALA A 1 97 ? 16.045 -6.630 -22.580 1.00 90.38 97 ALA A C 1
ATOM 745 O O . ALA A 1 97 ? 15.163 -6.722 -21.720 1.00 90.38 97 ALA A O 1
ATOM 746 N N . LEU A 1 98 ? 16.668 -5.475 -22.854 1.00 91.06 98 LEU A N 1
ATOM 747 C CA . LEU A 1 98 ? 16.380 -4.215 -22.154 1.00 91.06 98 LEU A CA 1
ATOM 748 C C . LEU A 1 98 ? 14.923 -3.782 -22.344 1.00 91.06 98 LEU A C 1
ATOM 750 O O . LEU A 1 98 ? 14.258 -3.398 -21.383 1.00 91.06 98 LEU A O 1
ATOM 754 N N . ILE A 1 99 ? 14.379 -3.910 -23.558 1.00 90.31 99 ILE A N 1
ATOM 755 C CA . ILE A 1 99 ? 12.976 -3.566 -23.838 1.00 90.31 99 ILE A CA 1
ATOM 756 C C . ILE A 1 99 ? 12.013 -4.457 -23.039 1.00 90.31 99 ILE A C 1
ATOM 758 O O . ILE A 1 99 ? 11.026 -3.962 -22.484 1.00 90.31 99 ILE A O 1
ATOM 762 N N . LYS A 1 100 ? 12.277 -5.769 -22.970 1.00 92.75 100 LYS A N 1
ATOM 763 C CA . LYS A 1 100 ? 11.457 -6.707 -22.185 1.00 92.75 100 LYS A CA 1
ATOM 764 C C . LYS A 1 100 ? 11.512 -6.381 -20.693 1.00 92.75 100 LYS A C 1
ATOM 766 O O . LYS A 1 100 ? 10.460 -6.319 -20.056 1.00 92.75 100 LYS A O 1
ATOM 771 N N . LEU A 1 101 ? 12.706 -6.128 -20.159 1.00 90.88 101 LEU A N 1
ATOM 772 C CA . LEU A 1 101 ? 12.896 -5.790 -18.750 1.00 90.88 101 LEU A CA 1
ATOM 773 C C . LEU A 1 101 ? 12.210 -4.463 -18.392 1.00 90.88 101 LEU A C 1
ATOM 775 O O . LEU A 1 101 ? 11.449 -4.398 -17.431 1.00 90.88 101 LEU A O 1
ATOM 779 N N . LEU A 1 102 ? 12.369 -3.436 -19.228 1.00 92.69 102 LEU A N 1
ATOM 780 C CA . LEU A 1 102 ? 11.722 -2.137 -19.049 1.00 92.69 102 LEU A CA 1
ATOM 781 C C . LEU A 1 102 ? 10.191 -2.249 -19.044 1.00 92.69 102 LEU A C 1
ATOM 783 O O . LEU A 1 102 ? 9.536 -1.631 -18.207 1.00 92.69 102 LEU A O 1
ATOM 787 N N . ARG A 1 103 ? 9.594 -3.068 -19.923 1.00 92.69 103 ARG A N 1
ATOM 788 C CA . ARG A 1 103 ? 8.139 -3.322 -19.907 1.00 92.69 103 ARG A CA 1
ATOM 789 C C . ARG A 1 103 ? 7.684 -4.026 -18.627 1.00 92.69 103 ARG A C 1
ATOM 791 O O . ARG A 1 103 ? 6.605 -3.702 -18.121 1.00 92.69 103 ARG A O 1
ATOM 798 N N . LYS A 1 104 ? 8.485 -4.962 -18.104 1.00 92.12 104 LYS A N 1
ATOM 799 C CA . LYS A 1 104 ? 8.215 -5.653 -16.833 1.00 92.12 104 LYS A CA 1
ATOM 800 C C . LYS A 1 104 ? 8.195 -4.650 -15.675 1.00 92.12 104 LYS A C 1
ATOM 802 O O . LYS A 1 104 ? 7.176 -4.541 -14.995 1.00 92.12 104 LYS A O 1
ATOM 807 N N . GLU A 1 105 ? 9.250 -3.850 -15.529 1.00 92.06 105 GLU A N 1
ATOM 808 C CA . GLU A 1 105 ? 9.358 -2.847 -14.459 1.00 92.06 105 GLU A CA 1
ATOM 809 C C . GLU A 1 105 ? 8.301 -1.735 -14.580 1.00 92.06 105 GLU A C 1
ATOM 811 O O . GLU A 1 105 ? 7.711 -1.309 -13.588 1.00 92.06 105 GLU A O 1
ATOM 816 N N . GLN A 1 106 ? 7.955 -1.305 -15.797 1.00 93.06 106 GLN A N 1
ATOM 817 C CA . GLN A 1 106 ? 6.861 -0.350 -16.008 1.00 93.06 106 GLN A CA 1
ATOM 818 C C . GLN A 1 106 ? 5.491 -0.916 -15.614 1.00 93.06 106 GLN A C 1
ATOM 820 O O . GLN A 1 106 ? 4.668 -0.194 -15.048 1.00 93.06 106 GLN A O 1
ATOM 825 N N . SER A 1 107 ? 5.222 -2.187 -15.922 1.00 93.25 107 SER A N 1
ATOM 826 C CA . SER A 1 107 ? 3.963 -2.847 -15.546 1.00 93.25 107 SER A CA 1
ATOM 827 C C . SER A 1 107 ? 3.860 -2.988 -14.029 1.00 93.25 107 SER A C 1
ATOM 829 O O . SER A 1 107 ? 2.824 -2.675 -13.445 1.00 93.25 107 SER A O 1
ATOM 831 N N . LYS A 1 108 ? 4.975 -3.340 -13.385 1.00 91.12 108 LYS A N 1
ATOM 832 C CA . LYS A 1 108 ? 5.111 -3.373 -11.929 1.00 91.12 108 LYS A CA 1
ATOM 833 C C . LYS A 1 108 ? 4.870 -2.004 -11.292 1.00 91.12 108 LYS A C 1
ATOM 835 O O . LYS A 1 108 ? 4.078 -1.891 -10.362 1.00 91.12 108 LYS A O 1
ATOM 840 N N . LEU A 1 109 ? 5.457 -0.937 -11.837 1.00 93.38 109 LEU A N 1
ATOM 841 C CA . LEU A 1 109 ? 5.234 0.425 -11.343 1.00 93.38 109 LEU A CA 1
ATOM 842 C C . LEU A 1 109 ? 3.762 0.851 -11.447 1.00 93.38 109 LEU A C 1
ATOM 844 O O . LEU A 1 109 ? 3.245 1.507 -10.543 1.00 93.38 109 LEU A O 1
ATOM 848 N N . LYS A 1 110 ? 3.076 0.493 -12.541 1.00 93.94 110 LYS A N 1
ATOM 849 C CA . LYS A 1 110 ? 1.636 0.760 -12.704 1.00 93.94 110 LYS A CA 1
ATOM 850 C C . LYS A 1 110 ? 0.811 0.044 -11.639 1.00 93.94 110 LYS A C 1
ATOM 852 O O . LYS A 1 110 ? -0.081 0.662 -11.069 1.00 93.94 110 LYS A O 1
ATOM 857 N N . PHE A 1 111 ? 1.139 -1.212 -11.352 1.00 91.50 111 PHE A N 1
ATOM 858 C CA . PHE A 1 111 ? 0.473 -1.975 -10.306 1.00 91.50 111 PHE A CA 1
ATOM 859 C C . PHE A 1 111 ? 0.680 -1.376 -8.911 1.00 91.50 111 PHE A C 1
ATOM 861 O O . PHE A 1 111 ? -0.279 -1.155 -8.181 1.00 91.50 111 PHE A O 1
ATOM 868 N N . LEU A 1 112 ? 1.918 -1.044 -8.542 1.00 92.19 112 LEU A N 1
ATOM 869 C CA . LEU A 1 112 ? 2.190 -0.461 -7.225 1.00 92.19 112 LEU A CA 1
ATOM 870 C C . LEU A 1 112 ? 1.432 0.862 -7.027 1.00 92.19 112 LEU A C 1
ATOM 872 O O . LEU A 1 112 ? 0.927 1.144 -5.943 1.00 92.19 112 LEU A O 1
ATOM 876 N N . LYS A 1 113 ? 1.280 1.651 -8.097 1.00 92.75 113 LYS A N 1
ATOM 877 C CA . LYS A 1 113 ? 0.430 2.850 -8.092 1.00 92.75 113 LYS A CA 1
ATOM 878 C C . LYS A 1 113 ? -1.059 2.527 -7.946 1.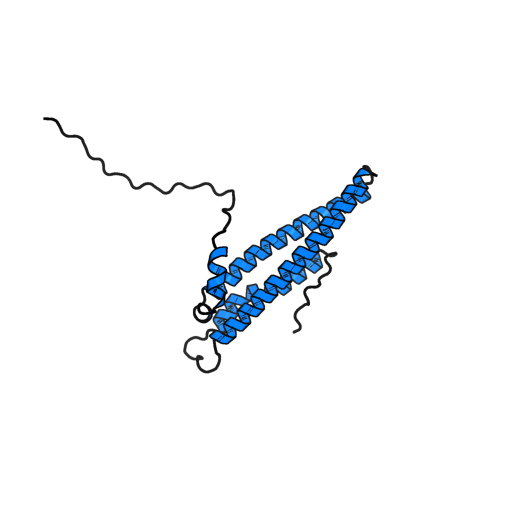00 92.75 113 LYS A C 1
ATOM 880 O O . LYS A 1 113 ? -1.755 3.277 -7.271 1.00 92.75 113 LYS A O 1
ATOM 885 N N . SER A 1 114 ? -1.564 1.450 -8.554 1.00 93.50 114 SER A N 1
ATOM 886 C CA . SER A 1 114 ? -2.953 1.037 -8.325 1.00 93.50 114 SER A CA 1
ATOM 887 C C . SER A 1 114 ? -3.178 0.544 -6.898 1.00 93.50 114 SER A C 1
ATOM 889 O O . SER A 1 114 ? -4.211 0.874 -6.328 1.00 93.50 114 SER A O 1
ATOM 891 N N . GLU A 1 115 ? -2.211 -0.150 -6.289 1.00 92.19 115 GLU A N 1
ATOM 892 C CA . GLU A 1 115 ? -2.303 -0.552 -4.878 1.00 92.19 115 GLU A CA 1
ATOM 893 C C . GLU A 1 115 ? -2.336 0.652 -3.934 1.00 92.19 115 GLU A C 1
ATOM 895 O O . GLU A 1 115 ? -3.065 0.623 -2.945 1.00 92.19 115 GLU A O 1
ATOM 900 N N . LEU A 1 116 ? -1.623 1.736 -4.260 1.00 92.31 116 LEU A N 1
ATOM 901 C CA . LEU A 1 116 ? -1.711 2.986 -3.500 1.00 92.31 116 LEU A CA 1
ATOM 902 C C . LEU A 1 116 ? -3.129 3.581 -3.545 1.00 92.31 116 LEU A C 1
ATOM 904 O O . LEU A 1 116 ? -3.650 4.005 -2.518 1.00 92.31 116 LEU A O 1
ATOM 908 N N . ASN A 1 117 ? -3.778 3.555 -4.713 1.00 90.00 117 ASN A N 1
ATOM 909 C CA . ASN A 1 117 ? -5.167 4.007 -4.850 1.00 90.00 117 ASN A CA 1
ATOM 910 C C . ASN A 1 117 ? -6.142 3.098 -4.083 1.00 90.00 117 ASN A C 1
ATOM 912 O O . ASN A 1 117 ? -7.119 3.577 -3.515 1.00 90.00 117 ASN A O 1
ATOM 916 N N . VAL A 1 118 ? -5.905 1.780 -4.078 1.00 91.50 118 VAL A N 1
ATOM 917 C CA . VAL A 1 118 ? -6.712 0.833 -3.292 1.00 91.50 118 VAL A CA 1
ATOM 918 C C . VAL A 1 118 ? -6.551 1.113 -1.800 1.00 91.50 118 VAL A C 1
ATOM 920 O O . VAL A 1 118 ? -7.550 1.130 -1.086 1.00 91.50 118 VAL A O 1
ATOM 923 N N . GLU A 1 119 ? -5.329 1.374 -1.331 1.00 90.12 119 GLU A N 1
ATOM 924 C CA . GLU A 1 119 ? -5.068 1.680 0.077 1.00 90.12 119 GLU A CA 1
ATOM 925 C C . GLU A 1 119 ? -5.792 2.951 0.538 1.00 90.12 119 GLU A C 1
ATOM 927 O O . GLU A 1 119 ? -6.376 2.944 1.618 1.00 90.12 119 GLU A O 1
ATOM 932 N N . GLU A 1 120 ? -5.840 3.999 -0.291 1.00 88.44 120 GLU A N 1
ATOM 933 C CA . GLU A 1 120 ? -6.617 5.216 -0.007 1.00 88.44 120 GLU A CA 1
ATOM 934 C C . GLU A 1 120 ? -8.106 4.894 0.211 1.00 88.44 120 GLU A C 1
ATOM 936 O O . GLU A 1 120 ? -8.693 5.282 1.220 1.00 88.44 120 GLU A O 1
ATOM 941 N N . VAL A 1 121 ? -8.705 4.104 -0.687 1.00 89.25 121 VAL A N 1
ATOM 942 C CA . VAL A 1 121 ? -10.123 3.716 -0.596 1.00 89.25 121 VAL A CA 1
ATOM 943 C C . VAL A 1 121 ? -10.400 2.828 0.622 1.00 89.25 121 VAL A C 1
ATOM 945 O O . VAL A 1 121 ? -11.443 2.973 1.266 1.00 89.25 121 VAL A O 1
ATOM 948 N N . VAL A 1 122 ? -9.498 1.894 0.936 1.00 88.31 122 VAL A N 1
ATOM 949 C CA . VAL A 1 122 ? -9.620 1.016 2.110 1.00 88.31 122 VAL A CA 1
ATOM 950 C C . VAL A 1 122 ? -9.537 1.841 3.393 1.00 88.31 122 VAL A C 1
ATOM 952 O O . VAL A 1 122 ? -10.417 1.715 4.242 1.00 88.31 122 VAL A O 1
ATOM 955 N N . ASN A 1 123 ? -8.559 2.743 3.492 1.00 87.56 123 ASN A N 1
ATOM 956 C CA . ASN A 1 123 ? -8.401 3.658 4.619 1.00 87.56 123 ASN A CA 1
ATOM 957 C C . ASN A 1 123 ? -9.643 4.528 4.843 1.00 87.56 123 ASN A C 1
ATOM 959 O O . ASN A 1 123 ? -10.170 4.573 5.955 1.00 87.56 123 ASN A O 1
ATOM 963 N N . ASP A 1 124 ? -10.184 5.140 3.789 1.00 84.38 124 ASP A N 1
ATOM 964 C CA . ASP A 1 124 ? -11.406 5.947 3.885 1.00 84.38 124 ASP A CA 1
ATOM 965 C C . ASP A 1 124 ? -12.611 5.132 4.376 1.00 84.38 124 ASP A C 1
ATOM 967 O O . ASP A 1 124 ? -13.407 5.595 5.200 1.00 84.38 124 ASP A O 1
ATOM 971 N N . ARG A 1 125 ? -12.764 3.896 3.888 1.00 86.19 125 ARG A N 1
ATOM 972 C CA . ARG A 1 125 ? -13.860 3.015 4.304 1.00 86.19 125 ARG A CA 1
ATOM 973 C C . ARG A 1 125 ? -13.727 2.621 5.775 1.00 86.19 125 ARG A C 1
ATOM 975 O O . ARG A 1 125 ? -14.708 2.743 6.511 1.00 86.19 125 ARG A O 1
ATOM 982 N N . SER A 1 126 ? -12.555 2.148 6.190 1.00 85.19 126 SER A N 1
ATOM 983 C CA . SER A 1 126 ? -12.310 1.652 7.547 1.00 85.19 126 SER A CA 1
ATOM 984 C C . SER A 1 126 ? -12.416 2.772 8.579 1.00 85.19 126 SER A C 1
ATOM 986 O O . SER A 1 126 ? -13.127 2.635 9.576 1.00 85.19 126 SER A O 1
ATOM 988 N N . LEU A 1 127 ? -11.805 3.930 8.304 1.00 83.12 127 LEU A N 1
ATOM 989 C CA . LEU A 1 127 ? -11.866 5.089 9.193 1.00 83.12 127 LEU A CA 1
ATOM 990 C C . LEU A 1 127 ? -13.292 5.617 9.355 1.00 83.12 127 LEU A C 1
ATOM 992 O O . LEU A 1 127 ? -13.703 5.924 10.474 1.00 83.12 127 LEU A O 1
ATOM 996 N N . LYS A 1 128 ? -14.080 5.686 8.275 1.00 82.88 128 LYS A N 1
ATOM 997 C CA . LYS A 1 128 ? -15.476 6.133 8.359 1.00 82.88 128 LYS A CA 1
ATOM 998 C C . LYS A 1 128 ? -16.308 5.242 9.281 1.00 82.88 128 LYS A C 1
ATOM 1000 O O . LYS A 1 128 ? -17.118 5.757 10.049 1.00 82.88 128 LYS A O 1
ATOM 1005 N N . VAL A 1 129 ? -16.111 3.925 9.224 1.00 80.50 129 VAL A N 1
ATOM 1006 C CA . VAL A 1 129 ? -16.816 2.978 10.099 1.00 80.50 129 VAL A CA 1
ATOM 1007 C C . VAL A 1 129 ? -16.429 3.205 11.561 1.00 80.50 129 VAL A C 1
ATOM 1009 O O . VAL A 1 129 ? -17.313 3.325 12.408 1.00 80.50 129 VAL A O 1
ATOM 1012 N N . VAL A 1 130 ? -15.134 3.339 11.861 1.00 76.50 130 VAL A N 1
ATOM 1013 C CA . VAL A 1 130 ?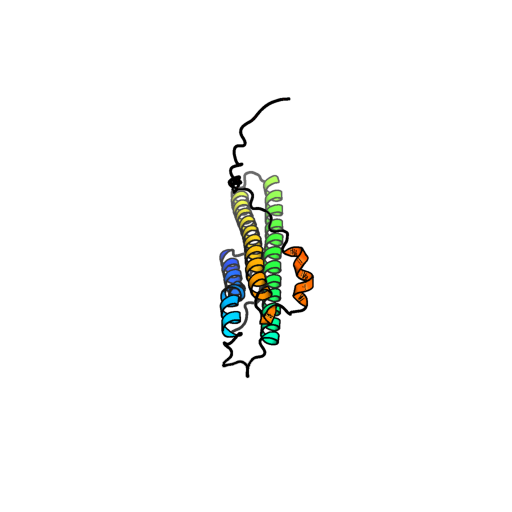 -14.671 3.569 13.239 1.00 76.50 130 VAL A CA 1
ATOM 1014 C C . VAL A 1 130 ? -15.187 4.902 13.783 1.00 76.50 130 VAL A C 1
ATOM 1016 O O . VAL A 1 130 ? -15.717 4.939 14.886 1.00 76.50 130 VAL A O 1
ATOM 1019 N N . VAL A 1 131 ? -15.119 5.988 13.009 1.00 71.94 131 VAL A N 1
ATOM 1020 C CA . VAL A 1 131 ? -15.519 7.332 13.469 1.00 71.94 131 VAL A CA 1
ATOM 1021 C C . VAL A 1 131 ? -17.025 7.456 13.714 1.00 71.94 131 VAL A C 1
ATOM 1023 O O . VAL A 1 131 ? -17.430 8.163 14.630 1.00 71.94 131 VAL A O 1
ATOM 1026 N N . VAL A 1 132 ? -17.867 6.792 12.918 1.00 74.44 132 VAL A N 1
ATOM 1027 C CA . VAL A 1 132 ? -19.338 6.899 13.030 1.00 74.44 132 VAL A CA 1
ATOM 1028 C C . VAL A 1 132 ? -19.907 5.980 14.124 1.00 74.44 132 VAL A C 1
ATOM 1030 O O . VAL A 1 132 ? -21.073 6.098 14.498 1.00 74.44 132 VAL A O 1
ATOM 1033 N N . THR A 1 133 ? -19.098 5.076 14.679 1.00 73.25 133 THR A N 1
ATOM 1034 C CA . THR A 1 133 ? -19.559 4.115 15.688 1.00 73.25 133 THR A CA 1
ATOM 1035 C C . THR A 1 133 ? -19.736 4.796 17.065 1.00 73.25 133 THR A C 1
ATOM 1037 O O . THR A 1 133 ? -18.805 5.445 17.535 1.00 73.25 133 THR A O 1
ATOM 1040 N N . PRO A 1 134 ? -20.892 4.673 17.760 1.00 68.19 134 PRO A N 1
ATOM 1041 C CA . PRO A 1 134 ? -21.205 5.428 18.989 1.00 68.19 134 PRO A CA 1
ATOM 1042 C C . PRO A 1 134 ? -20.171 5.376 20.130 1.00 68.19 134 PRO A C 1
ATOM 1044 O O . PRO A 1 134 ? -19.815 6.440 20.635 1.00 68.19 134 PRO A O 1
ATOM 1047 N N . PRO A 1 135 ? -19.619 4.213 20.525 1.00 67.31 135 PRO A N 1
ATOM 1048 C CA . PRO A 1 135 ? -18.534 4.170 21.514 1.00 67.31 135 PRO A CA 1
ATOM 1049 C C . PRO A 1 135 ? -17.206 4.791 21.038 1.00 67.31 135 PRO A C 1
ATOM 1051 O O . PRO A 1 135 ? -16.322 5.043 21.851 1.00 67.31 135 PRO A O 1
ATOM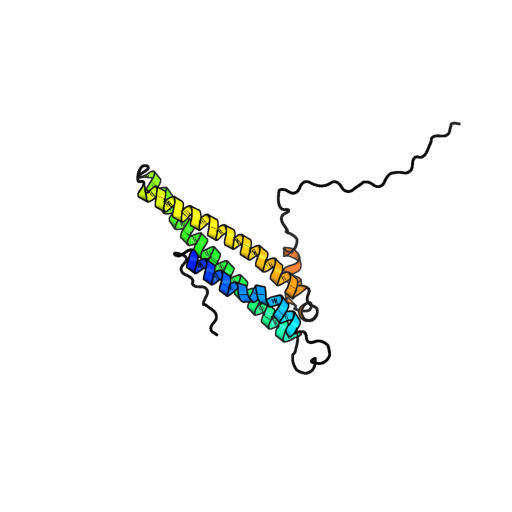 1054 N N . CYS A 1 136 ? -17.067 5.074 19.742 1.00 67.50 136 CYS A N 1
ATOM 1055 C CA . CYS A 1 136 ? -15.872 5.633 19.108 1.00 67.50 136 CYS A CA 1
ATOM 1056 C C . CYS A 1 136 ? -15.997 7.125 18.749 1.00 67.50 136 CYS A C 1
ATOM 1058 O O . CYS A 1 136 ? -14.983 7.808 18.602 1.00 67.50 136 CYS A O 1
ATOM 1060 N N . LEU A 1 137 ? -17.229 7.641 18.647 1.00 64.81 137 LEU A N 1
ATOM 1061 C CA . LEU A 1 137 ? -17.579 9.019 18.263 1.00 64.81 137 LEU A CA 1
ATOM 1062 C C . LEU A 1 137 ? -16.909 10.100 19.134 1.00 64.81 137 LEU A C 1
ATOM 1064 O O . LEU A 1 137 ? -16.735 11.232 18.688 1.00 64.81 137 LEU A O 1
ATOM 1068 N N . TYR A 1 138 ? -16.516 9.750 20.361 1.00 63.09 138 TYR A N 1
ATOM 1069 C CA . TYR A 1 138 ? -15.922 10.663 21.344 1.00 63.09 138 TYR A CA 1
ATOM 1070 C C . TYR A 1 138 ? -14.392 10.593 21.431 1.00 63.09 138 TYR A C 1
ATOM 1072 O O . TYR A 1 138 ? -13.796 11.232 22.300 1.00 63.09 138 TYR A O 1
ATOM 1080 N N . LEU A 1 139 ? -13.723 9.837 20.554 1.00 62.69 139 LEU A N 1
ATOM 1081 C CA . LEU A 1 139 ? -12.264 9.846 20.512 1.00 62.69 139 LEU A CA 1
ATOM 1082 C C . LEU A 1 139 ? -11.766 11.259 20.134 1.00 62.69 139 LEU A C 1
ATOM 1084 O O . LEU A 1 139 ? -12.173 11.794 19.099 1.00 62.69 139 LEU A O 1
ATOM 1088 N N . PRO A 1 140 ? -10.841 11.863 20.911 1.00 52.34 140 PRO A N 1
ATOM 1089 C CA . PRO A 1 140 ? -10.380 13.245 20.708 1.00 52.34 140 PRO A CA 1
ATOM 1090 C C . PRO A 1 140 ? -9.663 13.464 19.364 1.00 52.34 140 PRO A C 1
ATOM 1092 O O . PRO A 1 140 ? -9.397 14.596 18.970 1.00 52.34 140 PRO A O 1
ATOM 1095 N N . TYR A 1 141 ? -9.382 12.386 18.630 1.00 52.22 141 TYR A N 1
ATOM 1096 C CA . TYR A 1 141 ? -8.794 12.409 17.294 1.00 52.22 141 TYR A CA 1
ATOM 1097 C C . TYR A 1 141 ? -9.803 12.727 16.178 1.00 52.22 141 TYR A C 1
ATOM 1099 O O . TYR A 1 141 ? -9.386 13.047 15.066 1.00 52.22 141 TYR A O 1
ATOM 1107 N N . GLY A 1 142 ? -11.113 12.701 16.460 1.00 47.91 142 GLY A N 1
ATOM 1108 C CA . GLY A 1 142 ? -12.156 13.042 15.487 1.00 47.91 142 GLY A CA 1
ATOM 1109 C C . GLY A 1 142 ? -12.143 14.514 15.060 1.00 47.91 142 GLY A C 1
ATOM 1110 O O . GLY A 1 142 ? -12.424 14.813 13.904 1.00 47.91 142 GLY A O 1
ATOM 1111 N N . ALA A 1 143 ? -11.741 15.440 15.939 1.00 42.41 143 ALA A N 1
ATOM 1112 C CA . ALA A 1 143 ? -11.770 16.879 15.651 1.00 42.41 143 ALA A CA 1
ATOM 1113 C C . ALA A 1 143 ? -10.696 17.337 14.641 1.00 42.41 143 ALA A C 1
ATOM 1115 O O . ALA A 1 143 ? -10.900 18.323 13.936 1.00 42.41 143 ALA A O 1
ATOM 1116 N N . ALA A 1 144 ? -9.578 16.610 14.520 1.00 44.09 144 ALA A N 1
ATOM 1117 C CA . ALA A 1 144 ? -8.500 16.944 13.583 1.00 44.09 144 ALA A CA 1
ATOM 1118 C C . ALA A 1 144 ? -8.707 16.370 12.164 1.00 44.09 144 ALA A C 1
ATOM 1120 O O . ALA A 1 144 ? -8.035 16.802 11.231 1.00 44.09 144 ALA A O 1
ATOM 1121 N N . LEU A 1 145 ? -9.633 15.417 11.979 1.00 46.97 145 LEU A N 1
ATOM 1122 C CA . LEU A 1 145 ? -9.837 14.699 10.708 1.00 46.97 145 LEU A CA 1
ATOM 1123 C C . LEU A 1 145 ? -11.033 15.195 9.877 1.00 46.97 145 LEU A C 1
ATOM 1125 O O . LEU A 1 145 ? -11.145 14.854 8.697 1.00 46.97 145 LEU A O 1
ATOM 1129 N N . VAL A 1 146 ? -11.889 16.060 10.431 1.00 46.00 146 VAL A N 1
ATOM 1130 C CA . VAL A 1 146 ? -13.012 16.662 9.687 1.00 46.00 146 VAL A CA 1
ATOM 1131 C C . VAL A 1 146 ? -12.593 17.554 8.493 1.00 46.00 146 VAL A C 1
ATOM 1133 O O . VAL A 1 146 ? -13.398 17.657 7.565 1.00 46.00 146 VAL A O 1
ATOM 1136 N N . PRO A 1 147 ? -11.377 18.144 8.378 1.00 40.41 147 PRO A N 1
ATOM 1137 C CA . PRO A 1 147 ? -11.039 18.882 7.162 1.00 40.41 147 PRO A CA 1
ATOM 1138 C C . PRO A 1 147 ? -10.652 17.991 5.966 1.00 40.41 147 PRO A C 1
ATOM 1140 O O . PRO A 1 147 ? -10.657 18.489 4.843 1.00 40.41 147 PRO A O 1
ATOM 1143 N N . VAL A 1 148 ? -10.338 16.698 6.154 1.00 43.44 148 VAL A N 1
ATOM 1144 C CA . VAL A 1 148 ? -9.812 15.845 5.060 1.00 43.44 148 VAL A CA 1
ATOM 1145 C C . VAL A 1 148 ? -10.917 15.087 4.311 1.00 43.44 148 VAL A C 1
ATOM 1147 O O . VAL A 1 148 ? -10.818 14.889 3.103 1.00 43.44 148 VAL A O 1
ATOM 1150 N N . TYR A 1 149 ? -12.045 14.784 4.961 1.00 45.34 149 TYR A N 1
ATOM 1151 C CA . TYR A 1 149 ? -13.181 14.080 4.337 1.00 45.34 149 TYR A CA 1
ATOM 1152 C C . TYR A 1 149 ? -13.978 14.903 3.300 1.00 45.34 149 TYR A C 1
ATOM 1154 O O . TYR A 1 149 ? -14.983 14.427 2.772 1.00 45.34 149 TYR A O 1
ATOM 1162 N N . LYS A 1 150 ? -13.549 16.133 2.980 1.00 40.59 150 LYS A N 1
ATOM 1163 C CA . LYS A 1 150 ? -14.184 16.999 1.967 1.00 40.59 150 LYS A CA 1
ATOM 1164 C C . LYS A 1 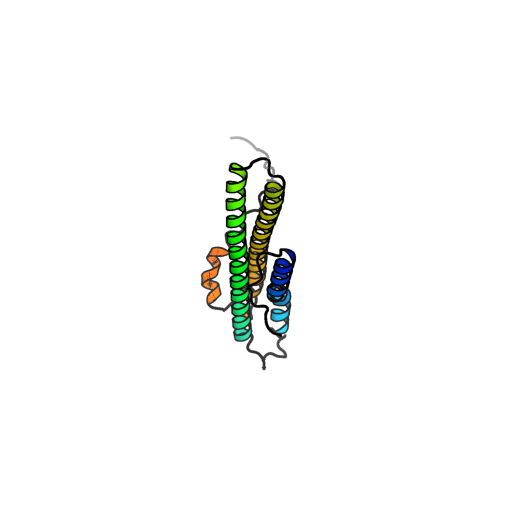150 ? -13.558 16.939 0.570 1.00 40.59 150 LYS A C 1
ATOM 1166 O O . LYS A 1 150 ? -14.064 17.608 -0.325 1.00 40.59 150 LYS A O 1
ATOM 1171 N N . TYR A 1 151 ? -12.530 16.120 0.346 1.00 41.31 151 TYR A N 1
ATOM 1172 C CA . TYR A 1 151 ? -11.961 15.898 -0.988 1.00 41.31 151 TYR A CA 1
ATOM 1173 C C . TYR A 1 151 ? -12.221 14.479 -1.502 1.00 41.31 151 TYR A C 1
ATOM 1175 O O . TYR A 1 151 ? -11.331 13.802 -2.003 1.00 41.31 151 TYR A O 1
ATOM 1183 N N . SER A 1 152 ? -13.485 14.047 -1.493 1.00 40.28 152 SER A N 1
ATOM 1184 C CA . SER A 1 152 ? -13.926 13.109 -2.527 1.00 40.28 152 SER A CA 1
ATOM 1185 C C . SER A 1 152 ? -13.752 13.813 -3.875 1.00 40.28 152 SER A C 1
ATOM 1187 O O . SER A 1 152 ? -14.610 14.598 -4.281 1.00 40.28 152 SER A O 1
ATOM 1189 N N . ARG A 1 153 ? -12.621 13.595 -4.564 1.00 37.88 153 ARG A N 1
ATOM 1190 C CA . ARG A 1 153 ? -12.501 13.981 -5.975 1.00 37.88 153 ARG A CA 1
ATOM 1191 C C . ARG A 1 153 ? -13.710 13.382 -6.702 1.00 37.88 153 ARG A C 1
ATOM 1193 O O . ARG A 1 153 ? -13.911 12.168 -6.606 1.00 37.88 153 ARG A O 1
ATOM 1200 N N . PRO A 1 154 ? -14.523 14.174 -7.419 1.00 37.06 154 PRO A N 1
ATOM 1201 C CA . PRO A 1 154 ? -15.554 13.592 -8.258 1.00 37.06 154 PRO A CA 1
ATOM 1202 C C . PRO A 1 154 ? -14.863 12.680 -9.275 1.00 37.06 154 PRO A C 1
ATOM 1204 O O . PRO A 1 154 ? -13.919 13.096 -9.951 1.00 37.06 154 PRO A O 1
ATOM 1207 N N . ARG A 1 155 ? -15.305 11.417 -9.358 1.00 39.44 155 ARG A N 1
ATOM 1208 C CA . ARG A 1 155 ? -14.915 10.524 -10.455 1.00 39.44 155 ARG A CA 1
ATOM 1209 C C . ARG A 1 155 ? -15.222 11.261 -11.765 1.00 39.44 155 ARG A C 1
ATOM 1211 O O . ARG A 1 155 ? -16.382 11.630 -11.963 1.00 39.44 155 ARG A O 1
ATOM 1218 N N . PRO A 1 156 ? -14.253 11.482 -12.666 1.00 39.31 156 PRO A N 1
ATOM 1219 C CA . PRO A 1 156 ? -14.578 11.999 -13.981 1.00 39.31 156 PRO A CA 1
ATOM 1220 C C . PRO A 1 156 ? -15.248 10.856 -14.749 1.00 39.31 156 PRO A C 1
ATOM 1222 O O . PRO A 1 156 ? -14.581 9.889 -15.106 1.00 39.31 156 PRO A O 1
ATOM 1225 N N . GLY A 1 157 ? -16.568 10.923 -14.951 1.00 43.38 157 GLY A N 1
ATOM 1226 C CA . GLY A 1 157 ? -17.231 10.011 -15.891 1.00 43.38 157 GLY A CA 1
ATOM 1227 C C . GLY A 1 157 ? -18.607 9.455 -15.535 1.00 43.38 157 GLY A C 1
ATOM 1228 O O . GLY A 1 157 ? -18.944 8.394 -16.046 1.00 43.38 157 GLY A O 1
ATOM 1229 N N . ILE A 1 158 ? -19.429 10.122 -14.722 1.00 41.00 158 ILE A N 1
ATOM 1230 C CA . ILE A 1 158 ? -20.869 9.818 -14.701 1.00 41.00 158 ILE A CA 1
ATOM 1231 C C . ILE A 1 158 ? -21.611 11.112 -15.009 1.00 41.00 158 ILE A C 1
ATOM 1233 O O . ILE A 1 158 ? -21.576 12.061 -14.227 1.00 41.00 158 ILE A O 1
ATOM 1237 N N . GLY A 1 159 ? -22.199 11.157 -16.207 1.00 42.12 159 GLY A N 1
ATOM 1238 C CA . GLY A 1 159 ? -22.973 12.281 -16.709 1.00 42.12 159 GLY A CA 1
ATOM 1239 C C . GLY A 1 159 ? -24.022 12.718 -15.695 1.00 42.12 159 GLY A C 1
ATOM 1240 O O . GLY A 1 159 ? -24.718 11.901 -15.095 1.00 42.12 159 GLY A O 1
ATOM 1241 N N . THR A 1 160 ? -24.109 14.027 -15.502 1.00 36.59 160 THR A N 1
ATOM 1242 C CA . THR A 1 160 ? -25.156 14.679 -14.727 1.00 36.59 160 THR A CA 1
ATOM 1243 C C . THR A 1 160 ? -26.515 14.302 -15.308 1.00 36.59 160 THR A C 1
ATOM 1245 O O . THR A 1 160 ? -26.923 14.839 -16.338 1.00 36.59 160 THR A O 1
ATOM 1248 N N . VAL A 1 161 ? -27.229 13.381 -14.662 1.00 45.75 161 VAL A N 1
ATOM 1249 C CA . VAL A 1 161 ? -28.670 13.253 -14.871 1.00 45.75 161 VAL A CA 1
ATOM 1250 C C . VAL A 1 161 ? -29.286 14.461 -14.175 1.00 45.75 161 VAL A C 1
ATOM 1252 O O . VAL A 1 161 ? -29.190 14.598 -12.955 1.00 45.75 161 VAL A O 1
ATOM 1255 N N . ALA A 1 162 ? -29.815 15.390 -14.967 1.00 41.09 162 ALA A N 1
ATOM 1256 C CA . ALA A 1 162 ? -30.435 16.604 -14.463 1.00 41.09 162 ALA A CA 1
ATOM 1257 C C . ALA A 1 162 ? -31.586 16.251 -13.499 1.00 41.09 162 ALA A C 1
ATOM 1259 O O . ALA A 1 162 ? -32.401 15.381 -13.822 1.00 41.09 162 ALA A O 1
ATOM 1260 N N . PRO A 1 163 ? -31.687 16.900 -12.327 1.00 39.41 163 PRO A N 1
ATOM 1261 C CA . PRO A 1 163 ? -32.835 16.717 -11.455 1.00 39.41 163 PRO A CA 1
ATOM 1262 C C . PRO A 1 163 ? -34.098 17.246 -12.147 1.00 39.41 163 PRO A C 1
ATOM 1264 O O . PRO A 1 163 ? -34.100 18.336 -12.720 1.00 39.41 163 PRO A O 1
ATOM 1267 N N . CYS A 1 164 ? -35.170 16.449 -12.104 1.00 41.44 164 CYS A N 1
ATOM 1268 C CA . CYS A 1 164 ? -36.489 16.822 -12.605 1.00 41.44 164 CYS A CA 1
ATOM 1269 C C . CYS A 1 164 ? -36.935 18.145 -11.969 1.00 41.44 164 CYS A C 1
ATOM 1271 O O . CYS A 1 164 ? -37.156 18.218 -10.760 1.00 41.44 164 CYS A O 1
ATOM 1273 N N . ALA A 1 165 ? -37.067 19.184 -12.793 1.00 42.34 165 ALA A N 1
ATOM 1274 C CA . ALA A 1 165 ? -37.632 20.456 -12.376 1.00 42.34 165 ALA A CA 1
ATOM 1275 C C . ALA A 1 165 ? -39.118 20.273 -12.006 1.00 42.34 165 ALA A C 1
ATOM 1277 O O . ALA A 1 165 ? -39.856 19.624 -12.757 1.00 42.34 165 ALA A O 1
ATOM 1278 N N . PRO A 1 166 ? -39.596 20.840 -10.885 1.00 42.44 166 PRO A N 1
ATOM 1279 C CA . PRO A 1 166 ? -41.020 20.858 -10.587 1.00 42.44 166 PRO A CA 1
ATOM 1280 C C . PRO A 1 166 ? -41.759 21.715 -11.626 1.00 42.44 166 PRO A C 1
ATOM 1282 O O . PRO A 1 166 ? -41.369 22.847 -11.913 1.00 42.44 166 PRO A O 1
ATOM 1285 N N . ARG A 1 167 ? -42.830 21.158 -12.207 1.00 47.12 167 ARG A N 1
ATOM 1286 C CA . ARG A 1 167 ? -43.746 21.868 -13.114 1.00 47.12 167 ARG A CA 1
ATOM 1287 C C . ARG A 1 167 ? -44.282 23.125 -12.423 1.00 47.12 167 ARG A C 1
ATOM 1289 O O . ARG A 1 167 ? -44.962 23.022 -11.405 1.00 47.12 167 ARG A O 1
ATOM 1296 N N . ALA A 1 168 ? -44.013 24.291 -13.005 1.00 42.41 168 ALA A N 1
ATOM 1297 C CA . ALA A 1 168 ? -44.653 25.540 -12.612 1.00 42.41 168 ALA A CA 1
ATOM 1298 C C . ALA A 1 168 ? -46.170 25.486 -12.912 1.00 42.41 168 ALA A C 1
ATOM 1300 O O . ALA A 1 168 ? -46.558 24.929 -13.947 1.00 42.41 168 ALA A O 1
ATOM 1301 N N . PRO A 1 169 ? -47.037 26.058 -12.058 1.00 40.72 169 PRO A N 1
ATOM 1302 C CA . PRO A 1 169 ? -48.455 26.203 -12.363 1.00 40.72 169 PRO A CA 1
ATOM 1303 C C . PRO A 1 169 ? -48.655 27.241 -13.474 1.00 40.72 169 PRO A C 1
ATOM 1305 O O . PRO A 1 169 ? -48.111 28.342 -13.414 1.00 40.72 169 PRO A O 1
ATOM 1308 N N . LEU A 1 170 ? -49.457 26.887 -14.478 1.00 46.09 170 LEU A N 1
ATOM 1309 C CA . LEU A 1 170 ? -49.935 27.790 -15.524 1.00 46.09 170 LEU A CA 1
ATOM 1310 C C . LEU A 1 170 ? -50.831 28.872 -14.901 1.00 46.09 170 LEU A C 1
ATOM 1312 O O . LEU A 1 170 ? -51.948 28.572 -14.483 1.00 46.09 170 LEU A O 1
ATOM 1316 N N . THR A 1 171 ? -50.379 30.125 -14.873 1.00 43.16 171 THR A N 1
ATOM 1317 C CA . THR A 1 171 ? -51.267 31.279 -14.691 1.00 43.16 171 THR A CA 1
ATOM 1318 C C . THR A 1 171 ? -51.581 31.883 -16.059 1.00 43.16 171 THR A C 1
ATOM 1320 O O . THR A 1 171 ? -50.701 32.271 -16.823 1.00 43.16 171 THR A O 1
ATOM 1323 N N . SER A 1 172 ? -52.871 31.875 -16.392 1.00 47.69 172 SER A N 1
ATOM 1324 C CA . SER A 1 172 ? -53.453 32.464 -17.602 1.00 47.69 172 SER A CA 1
ATOM 1325 C C . SER A 1 172 ? -53.531 33.998 -17.472 1.00 47.69 172 SER A C 1
ATOM 1327 O O . SER A 1 172 ? -53.691 34.485 -16.349 1.00 47.69 172 SER A O 1
ATOM 1329 N N . PRO A 1 173 ? -53.450 34.781 -18.565 1.00 52.56 173 PRO A N 1
ATOM 1330 C CA . PRO A 1 173 ? -53.481 36.237 -18.503 1.00 52.56 173 PRO A CA 1
ATOM 1331 C C . PRO A 1 173 ? -54.923 36.772 -18.537 1.00 52.56 173 PRO A C 1
ATOM 1333 O O . PRO A 1 173 ? -55.718 36.391 -19.393 1.00 52.56 173 PRO A O 1
ATOM 1336 N N . ALA A 1 174 ? -55.243 37.715 -17.651 1.00 47.25 174 ALA A N 1
ATOM 1337 C CA . ALA A 1 174 ? -56.408 38.596 -17.769 1.00 47.25 174 ALA A CA 1
ATOM 1338 C C . ALA A 1 174 ? -55.944 40.024 -17.424 1.00 47.25 174 ALA A C 1
ATOM 1340 O O . ALA A 1 174 ? -55.507 40.280 -16.309 1.00 47.25 174 ALA A O 1
ATOM 1341 N N . SER A 1 175 ? -55.734 40.867 -18.442 1.00 43.88 175 SER A N 1
ATOM 1342 C CA . SER A 1 175 ? -56.647 41.961 -18.842 1.00 43.88 175 SER A CA 1
ATOM 1343 C C . SER A 1 175 ? -56.598 43.137 -17.852 1.00 43.88 175 SER A C 1
ATOM 1345 O O . SER A 1 175 ? -57.137 43.050 -16.761 1.00 43.88 175 SER A O 1
ATOM 1347 N N . ARG A 1 176 ? -55.785 44.167 -18.120 1.00 43.66 176 ARG A N 1
ATOM 1348 C CA . ARG A 1 176 ? -56.127 45.373 -18.908 1.00 43.66 176 ARG A CA 1
ATOM 1349 C C . ARG A 1 176 ? -57.130 46.281 -18.171 1.00 43.66 176 ARG A C 1
ATOM 1351 O O . ARG A 1 176 ? -58.328 46.048 -18.286 1.00 43.66 176 ARG A O 1
ATOM 1358 N N . LEU A 1 177 ? -56.610 47.308 -17.491 1.00 42.00 177 LEU A N 1
ATOM 1359 C CA . LEU A 1 177 ? -56.992 48.734 -17.543 1.00 42.00 177 LEU A CA 1
ATOM 1360 C C . LEU A 1 177 ? -56.101 49.540 -16.591 1.00 42.00 177 LEU A C 1
ATOM 1362 O O . LEU A 1 177 ? -55.913 49.080 -15.445 1.00 42.00 177 LEU A O 1
#

Radius of gyration: 25.75 Å; chains: 1; bounding box: 79×64×63 Å

Sequence (177 aa):
MAAPSGDGSCEDFTEFQEILRVMRTIDDRIVHELNTTVPTVSFAGKIDAGQTCKQLYQSLQDAHSSRDKAIKRCIAQTSTAVNNLQAERLKDSDNLALIKLLRKEQSKLKFLKSELNVEEVVNDRSLKVVVVTPPCLYLPYGAALVPVYKYSRPRPGIGTVAPCAPRAPLTSPASRL

pLDDT: mean 72.87, std 19.81, range [35.31, 94.75]